Protein AF-A0A5K0XMK1-F1 (afdb_monomer)

Sequence (83 aa):
EVEDAQRIRRSVLDCFEKANLPNLSEEERKVILHFVVVGGGPTGVEFAAELHDFVCEDLVRLYPAVQNLVKITLVQSGDHILN

InterPro domains:
  IPR023753 FAD/NAD(P)-binding domain [PF07992] (17-82)
  IPR036188 FAD/NAD(P)-binding domain superfamily [SSF51905] (25-82)
  IPR045024 Alternative NADH dehydrogenase [PTHR43706] (1-83)

Secondary structure (DSSP, 8-state):
-HHHHHHHHHHHHHHHHHHTSTT--HHHHHHHTEEEEE--SHHHHHHHHHHHHIIIIIIHHH-TTTGGG-EEEEE-SSSSS--

Solvent-accessible surface area (backbone atoms only — not comparable to full-atom values): 4800 Å² total; per-residue (Å²): 108,73,68,55,53,54,48,51,54,49,53,56,51,52,31,54,58,58,47,66,44,88,89,58,55,72,68,57,28,33,58,54,35,46,47,77,44,78,43,32,35,63,70,39,47,53,49,52,50,54,49,46,48,48,51,68,64,53,45,26,75,77,43,65,91,52,49,93,42,59,41,80,44,82,42,51,97,60,99,65,64,67,110

Organism: NCBI:txid210225

Structure (mmCIF, N/CA/C/O backbone):
data_AF-A0A5K0XMK1-F1
#
_entry.id   AF-A0A5K0XMK1-F1
#
loop_
_atom_site.group_PDB
_atom_site.id
_atom_site.type_symbol
_atom_site.label_atom_id
_atom_site.label_alt_id
_atom_site.label_comp_id
_atom_site.label_asym_id
_atom_site.label_entity_id
_atom_site.label_seq_id
_atom_site.pdbx_PDB_ins_code
_atom_site.Cartn_x
_atom_site.Cartn_y
_atom_site.Cartn_z
_atom_site.occupancy
_atom_site.B_iso_or_equiv
_atom_site.auth_seq_id
_atom_site.auth_comp_id
_atom_site.auth_asym_id
_atom_site.auth_atom_id
_atom_site.pdbx_PDB_model_num
ATOM 1 N N . GLU A 1 1 ? 12.641 -12.687 -6.697 1.00 63.38 1 GLU A N 1
ATOM 2 C CA . GLU A 1 1 ? 11.304 -12.962 -7.281 1.00 63.38 1 GLU A CA 1
ATOM 3 C C . GLU A 1 1 ? 10.274 -13.499 -6.276 1.00 63.38 1 GLU A C 1
ATOM 5 O O . GLU A 1 1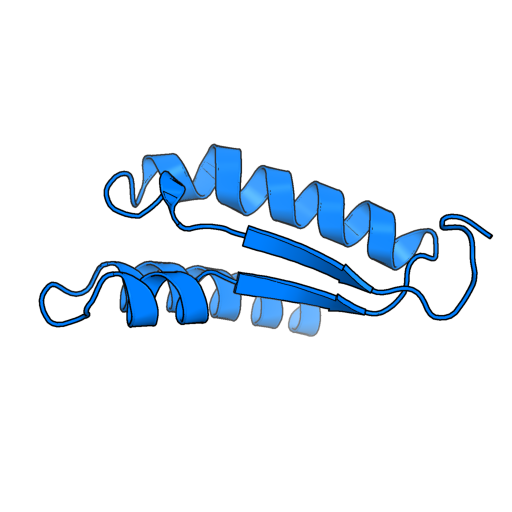 ? 9.605 -12.689 -5.648 1.00 63.38 1 GLU A O 1
ATOM 10 N N . VAL A 1 2 ? 10.112 -14.819 -6.067 1.00 87.12 2 VAL A N 1
ATOM 11 C CA . VAL A 1 2 ? 8.988 -15.347 -5.245 1.00 87.12 2 VAL A CA 1
ATOM 12 C C . VAL A 1 2 ? 9.093 -14.960 -3.766 1.00 87.12 2 VAL A C 1
ATOM 14 O O . VAL A 1 2 ? 8.097 -14.577 -3.152 1.00 87.12 2 VAL A O 1
ATOM 17 N N . GLU A 1 3 ? 10.291 -15.032 -3.186 1.00 92.50 3 GLU A N 1
ATOM 18 C CA . GLU A 1 3 ? 10.508 -14.661 -1.782 1.00 92.50 3 GLU A CA 1
ATOM 19 C C . GLU A 1 3 ? 10.238 -13.173 -1.528 1.00 92.50 3 GLU A C 1
ATOM 21 O O . GLU A 1 3 ? 9.653 -12.824 -0.500 1.00 92.50 3 GLU A O 1
ATOM 26 N N . ASP A 1 4 ? 10.601 -12.308 -2.479 1.00 88.38 4 ASP A N 1
ATOM 27 C CA . ASP A 1 4 ? 10.376 -10.863 -2.397 1.00 88.38 4 ASP A CA 1
ATOM 28 C C . ASP A 1 4 ? 8.882 -10.544 -2.432 1.00 88.38 4 ASP A C 1
ATOM 30 O O . ASP A 1 4 ? 8.386 -9.831 -1.559 1.00 88.38 4 ASP A O 1
ATOM 34 N N . ALA A 1 5 ? 8.138 -11.160 -3.357 1.00 88.69 5 ALA A N 1
ATOM 35 C CA . ALA A 1 5 ? 6.685 -11.029 -3.427 1.00 88.69 5 ALA A CA 1
ATOM 36 C C . ALA A 1 5 ? 6.006 -11.483 -2.120 1.00 88.69 5 ALA A C 1
ATOM 38 O O . ALA A 1 5 ? 5.127 -10.799 -1.590 1.00 88.69 5 ALA A O 1
ATOM 39 N N . GLN A 1 6 ? 6.451 -12.602 -1.536 1.00 93.12 6 GLN A N 1
ATOM 40 C CA . GLN A 1 6 ? 5.947 -13.069 -0.240 1.00 93.12 6 GLN A CA 1
ATOM 41 C C . GLN A 1 6 ? 6.314 -12.137 0.919 1.00 93.12 6 GLN A C 1
ATOM 43 O O . GLN A 1 6 ? 5.569 -12.042 1.898 1.00 93.12 6 GLN A O 1
ATOM 48 N N . ARG A 1 7 ? 7.480 -11.487 0.867 1.00 94.56 7 ARG A N 1
ATOM 49 C CA . ARG A 1 7 ? 7.888 -10.488 1.861 1.00 94.56 7 ARG A CA 1
ATOM 50 C C . ARG A 1 7 ? 7.006 -9.253 1.780 1.00 94.56 7 ARG A C 1
ATOM 52 O O . ARG A 1 7 ? 6.439 -8.871 2.796 1.00 94.56 7 ARG A O 1
ATOM 59 N N . ILE A 1 8 ? 6.832 -8.706 0.581 1.00 92.94 8 ILE A N 1
ATOM 60 C CA . ILE A 1 8 ? 5.974 -7.549 0.317 1.00 92.94 8 ILE A CA 1
ATOM 61 C C . ILE A 1 8 ? 4.551 -7.829 0.800 1.00 92.94 8 ILE A C 1
ATOM 63 O O . ILE A 1 8 ? 4.011 -7.058 1.589 1.00 92.94 8 ILE A O 1
ATOM 67 N N . ARG A 1 9 ? 3.971 -8.972 0.411 1.00 92.88 9 ARG A N 1
ATOM 68 C CA . ARG A 1 9 ? 2.615 -9.352 0.828 1.00 92.88 9 ARG A CA 1
ATOM 69 C C . ARG A 1 9 ? 2.470 -9.413 2.349 1.00 92.88 9 ARG A C 1
ATOM 71 O O . ARG A 1 9 ? 1.486 -8.907 2.882 1.00 92.88 9 ARG A O 1
ATOM 78 N N . ARG A 1 10 ? 3.444 -10.005 3.050 1.00 95.06 10 ARG A N 1
ATOM 79 C CA . ARG A 1 10 ? 3.464 -10.026 4.522 1.00 95.06 10 ARG A CA 1
ATOM 80 C C . ARG A 1 10 ? 3.563 -8.623 5.107 1.00 95.06 10 ARG A C 1
ATOM 82 O O . ARG A 1 10 ? 2.791 -8.297 5.991 1.00 95.06 10 ARG A O 1
ATOM 89 N N . SER A 1 11 ? 4.438 -7.772 4.579 1.00 95.88 11 SER A N 1
ATOM 90 C CA . SER A 1 11 ? 4.571 -6.396 5.065 1.00 95.88 11 SER A CA 1
ATOM 91 C C . SER A 1 11 ? 3.291 -5.578 4.890 1.00 95.88 11 SER A C 1
ATOM 93 O O . SER A 1 11 ? 2.944 -4.814 5.786 1.00 95.88 11 SER A O 1
ATOM 95 N N . VAL A 1 12 ? 2.561 -5.759 3.784 1.00 95.62 12 VAL A N 1
ATOM 96 C CA . VAL A 1 12 ? 1.251 -5.117 3.592 1.00 95.62 12 VAL A CA 1
ATOM 97 C C . VAL A 1 12 ? 0.253 -5.611 4.643 1.00 95.62 12 VAL A C 1
ATOM 99 O O . VAL A 1 12 ? -0.386 -4.788 5.293 1.00 95.62 12 VAL A O 1
ATOM 102 N N . LEU A 1 13 ? 0.160 -6.926 4.870 1.00 95.19 13 LEU A N 1
ATOM 103 C CA . LEU A 1 13 ? -0.700 -7.499 5.915 1.00 95.19 13 LEU A CA 1
ATOM 104 C C . LEU A 1 13 ? -0.356 -6.955 7.310 1.00 95.19 13 LEU A C 1
ATOM 106 O O . LEU A 1 13 ? -1.245 -6.482 8.016 1.00 95.19 13 LEU A O 1
ATOM 110 N N . ASP A 1 14 ? 0.930 -6.928 7.666 1.00 96.12 14 ASP A N 1
ATOM 111 C CA . ASP A 1 14 ? 1.407 -6.402 8.947 1.00 96.12 14 ASP A CA 1
ATOM 112 C C . ASP A 1 14 ? 1.013 -4.925 9.139 1.00 96.12 14 ASP A C 1
ATOM 114 O O . ASP A 1 14 ? 0.720 -4.496 10.257 1.00 96.12 14 ASP A O 1
ATOM 118 N N . CYS A 1 15 ? 1.008 -4.121 8.067 1.00 96.19 15 CYS A N 1
ATOM 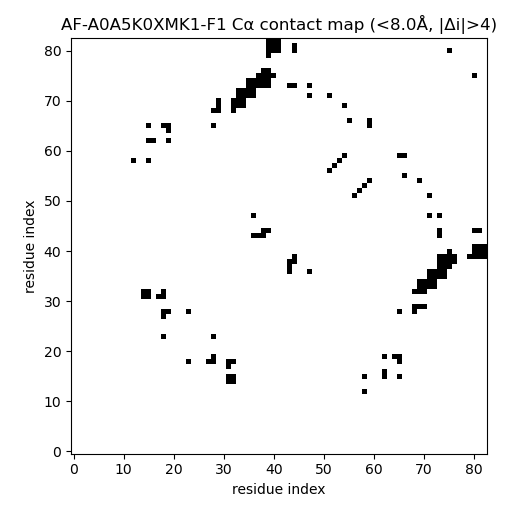119 C CA . CYS A 1 15 ? 0.547 -2.731 8.124 1.00 96.19 15 CYS A CA 1
ATOM 120 C C . CYS A 1 15 ? -0.946 -2.643 8.458 1.00 96.19 15 CYS A C 1
ATOM 122 O O . CYS A 1 15 ? -1.324 -1.841 9.311 1.00 96.19 15 CYS A O 1
ATOM 124 N N . PHE A 1 16 ? -1.787 -3.480 7.849 1.00 95.50 16 PHE A N 1
ATOM 125 C CA . PHE A 1 16 ? -3.221 -3.526 8.154 1.00 95.50 16 PHE A CA 1
ATOM 126 C C . PHE A 1 16 ? -3.495 -3.987 9.588 1.00 95.50 16 PHE A C 1
ATOM 128 O O . PHE A 1 16 ? -4.282 -3.354 10.294 1.00 95.50 16 PHE A O 1
ATOM 135 N N . GLU A 1 17 ? -2.803 -5.027 10.054 1.00 94.81 17 GLU A N 1
ATOM 136 C CA . GLU A 1 17 ? -2.913 -5.504 11.435 1.00 94.81 17 GLU A CA 1
ATOM 137 C C . GLU A 1 17 ? -2.535 -4.414 12.443 1.00 94.81 17 GLU A C 1
ATOM 139 O O . GLU A 1 17 ? -3.294 -4.139 13.375 1.00 94.81 17 GLU A O 1
ATOM 144 N N . LYS A 1 18 ? -1.398 -3.739 12.223 1.00 95.75 18 LYS A N 1
ATOM 145 C CA . LYS A 1 18 ? -0.943 -2.627 13.070 1.00 95.75 18 LYS A CA 1
ATOM 146 C C . LYS A 1 18 ? -1.926 -1.469 13.043 1.00 95.75 18 LYS A C 1
ATOM 148 O O . LYS A 1 18 ? -2.316 -0.989 14.102 1.00 95.75 18 LYS A O 1
ATOM 153 N N . ALA A 1 19 ? -2.352 -1.040 11.857 1.00 95.50 19 ALA A N 1
ATOM 154 C CA . ALA A 1 19 ? -3.274 0.076 11.706 1.00 95.50 19 ALA A CA 1
ATOM 155 C C . ALA A 1 19 ? -4.646 -0.201 12.329 1.00 95.50 19 ALA A C 1
ATOM 157 O O . ALA A 1 19 ? -5.363 0.752 12.613 1.00 95.50 19 ALA A O 1
ATOM 158 N N . ASN A 1 20 ? -5.021 -1.461 12.565 1.00 93.75 20 ASN A N 1
ATOM 159 C CA . ASN A 1 20 ? -6.279 -1.828 13.212 1.00 93.75 20 ASN A CA 1
ATOM 160 C C . ASN A 1 20 ? -6.204 -1.858 14.754 1.00 93.75 20 ASN A C 1
ATOM 162 O O . ASN A 1 20 ? -7.230 -2.025 15.413 1.00 93.75 20 ASN A O 1
ATOM 166 N N . LEU A 1 21 ? -5.026 -1.659 15.357 1.00 94.00 21 LEU A N 1
ATOM 167 C CA . LEU A 1 21 ? -4.880 -1.612 16.815 1.00 94.00 21 LEU A CA 1
ATOM 168 C C . LEU A 1 21 ? -5.660 -0.428 17.424 1.00 94.00 21 LEU A C 1
ATOM 170 O O . LEU A 1 21 ? -5.735 0.644 16.823 1.00 94.00 21 LEU A O 1
ATOM 174 N N . PRO A 1 22 ? -6.262 -0.571 18.618 1.00 91.12 22 PRO A N 1
ATOM 175 C CA . PRO A 1 22 ? -7.168 0.436 19.185 1.00 91.12 22 PRO A CA 1
ATOM 176 C C . PRO A 1 22 ? -6.470 1.715 19.677 1.00 91.12 22 PRO A C 1
ATOM 178 O O . PRO A 1 22 ? -7.126 2.730 19.872 1.00 91.12 22 PRO A O 1
ATOM 181 N N . ASN A 1 23 ? -5.153 1.685 19.874 1.00 93.94 23 ASN A N 1
ATOM 182 C CA . ASN A 1 23 ? -4.367 2.736 20.526 1.00 93.94 23 ASN A CA 1
ATOM 183 C C . ASN A 1 23 ? -3.626 3.673 19.554 1.00 93.94 23 ASN A C 1
ATOM 185 O O . ASN A 1 23 ? -2.679 4.330 19.973 1.00 93.94 23 ASN A O 1
ATOM 189 N N . LEU A 1 24 ? -4.039 3.718 18.286 1.00 95.44 24 LEU A N 1
ATOM 190 C CA . LEU A 1 24 ? -3.464 4.597 17.263 1.00 95.44 24 LEU A CA 1
ATOM 191 C C . LEU A 1 24 ? -4.414 5.737 16.900 1.00 95.44 24 LEU A C 1
ATOM 193 O O . LEU A 1 24 ? -5.613 5.490 16.692 1.00 95.44 24 LEU A O 1
ATOM 197 N N . SER A 1 25 ? -3.864 6.945 16.752 1.00 96.06 25 SER A N 1
ATOM 198 C CA . SER A 1 25 ? -4.579 8.085 16.175 1.00 96.06 25 SER A CA 1
ATOM 199 C C . SER A 1 25 ? -4.892 7.845 14.697 1.00 96.06 25 SER A C 1
ATOM 201 O O . SER A 1 25 ? -4.317 6.973 14.040 1.00 96.06 25 SER A O 1
ATOM 203 N N . GLU A 1 26 ? -5.824 8.617 14.144 1.00 94.75 26 GLU A N 1
ATOM 204 C CA . GLU A 1 26 ? -6.163 8.508 12.726 1.00 94.75 26 GLU A CA 1
ATOM 205 C C . GLU A 1 26 ? -4.970 8.879 11.825 1.00 94.75 26 GLU A C 1
ATOM 207 O O . GLU A 1 26 ? -4.750 8.248 10.791 1.00 94.75 26 GLU A O 1
ATOM 212 N N . GLU A 1 27 ? -4.158 9.856 12.232 1.00 96.38 27 GLU A N 1
ATOM 213 C CA . GLU A 1 27 ? -2.941 10.278 11.531 1.00 96.38 27 GLU A CA 1
ATOM 214 C C . GLU A 1 27 ? -1.902 9.156 11.480 1.00 96.38 27 GLU A C 1
ATOM 216 O O . GLU A 1 27 ? -1.345 8.888 10.416 1.00 96.38 27 GLU A O 1
ATOM 221 N N . GLU A 1 28 ? -1.676 8.459 12.596 1.00 97.00 28 GLU A N 1
ATOM 222 C CA . GLU A 1 28 ? -0.755 7.319 12.648 1.00 97.00 28 GLU A CA 1
ATOM 223 C C . GLU A 1 28 ? -1.218 6.192 11.720 1.00 97.00 28 GLU A C 1
ATOM 225 O O . GLU A 1 28 ? -0.419 5.631 10.968 1.00 97.00 28 GLU A O 1
ATOM 230 N N . ARG A 1 29 ? -2.526 5.903 11.700 1.00 96.69 29 ARG A N 1
ATOM 231 C CA . ARG A 1 29 ? -3.110 4.903 10.793 1.00 96.69 29 ARG A CA 1
ATOM 232 C C . ARG A 1 29 ? -2.925 5.284 9.327 1.00 96.69 29 ARG A C 1
ATOM 234 O O . ARG A 1 29 ? -2.538 4.429 8.535 1.00 96.69 29 ARG A O 1
ATOM 241 N N . LYS A 1 30 ? -3.153 6.553 8.970 1.00 96.38 30 LYS A N 1
ATOM 242 C CA . LYS A 1 30 ? -2.934 7.067 7.605 1.00 96.38 30 LYS A CA 1
ATOM 243 C C . LYS A 1 30 ? -1.482 6.904 7.166 1.00 96.38 30 LYS A C 1
ATOM 245 O O . LYS A 1 30 ? -1.242 6.546 6.020 1.00 96.38 30 LYS A O 1
ATOM 250 N N . VAL A 1 31 ? -0.523 7.138 8.064 1.00 96.94 31 VAL A N 1
ATOM 251 C CA . VAL A 1 31 ? 0.905 6.942 7.767 1.00 96.94 31 VAL A CA 1
ATOM 252 C C . VAL A 1 31 ? 1.227 5.462 7.550 1.00 96.94 31 VAL A C 1
ATOM 254 O O . VAL A 1 31 ? 1.915 5.130 6.591 1.00 96.94 31 VAL A O 1
ATOM 257 N N . ILE A 1 32 ? 0.711 4.564 8.396 1.00 96.94 32 ILE A N 1
ATOM 258 C CA . ILE A 1 32 ? 0.945 3.112 8.271 1.00 96.94 32 ILE A CA 1
ATOM 259 C C . ILE A 1 32 ? 0.346 2.548 6.973 1.00 96.94 32 ILE A C 1
ATOM 261 O O . ILE A 1 32 ? 0.926 1.649 6.365 1.00 96.94 32 ILE A O 1
ATOM 265 N N . LEU A 1 33 ? -0.808 3.070 6.550 1.00 96.38 33 LEU A N 1
ATOM 266 C CA . LEU A 1 33 ? -1.552 2.611 5.372 1.00 96.38 33 LEU A CA 1
ATOM 267 C C . LEU A 1 33 ? -1.250 3.417 4.100 1.00 96.38 33 LEU A C 1
ATOM 269 O O . LEU A 1 33 ? -1.996 3.331 3.120 1.00 96.38 33 LEU A O 1
ATOM 273 N N . HIS A 1 34 ? -0.161 4.190 4.093 1.00 97.19 34 HIS A N 1
ATOM 274 C CA . HIS A 1 34 ? 0.316 4.883 2.902 1.00 97.19 34 HIS A CA 1
ATOM 275 C C . HIS A 1 34 ? 1.446 4.096 2.238 1.00 97.19 34 HIS A C 1
ATOM 277 O O . HIS A 1 34 ? 2.579 4.058 2.712 1.00 97.19 34 HIS A O 1
ATOM 283 N N . PHE A 1 35 ? 1.138 3.495 1.094 1.00 96.62 35 PHE A N 1
ATOM 284 C CA . PHE A 1 35 ? 2.085 2.749 0.278 1.00 96.62 35 PHE A CA 1
ATOM 285 C C . PHE A 1 35 ? 2.644 3.635 -0.837 1.00 96.62 35 PHE A C 1
ATOM 287 O O . PHE A 1 35 ? 1.901 4.329 -1.536 1.00 96.62 35 PHE A O 1
ATOM 294 N N . VAL A 1 36 ? 3.963 3.602 -1.028 1.00 97.62 36 VAL A N 1
ATOM 295 C CA . VAL A 1 36 ? 4.647 4.357 -2.083 1.00 97.62 36 VAL A CA 1
ATOM 296 C C . VAL A 1 36 ? 5.339 3.384 -3.026 1.00 97.62 36 VAL A C 1
ATOM 298 O O . VAL A 1 36 ? 6.206 2.620 -2.608 1.00 97.62 36 VAL A O 1
ATOM 301 N N . VAL A 1 37 ? 4.962 3.428 -4.301 1.00 97.06 37 VAL A N 1
ATOM 302 C CA . VAL A 1 37 ? 5.586 2.658 -5.379 1.00 97.06 37 VAL A CA 1
ATOM 303 C C . VAL A 1 37 ? 6.507 3.596 -6.152 1.00 97.06 37 VAL A C 1
ATOM 305 O O . VAL A 1 37 ? 6.080 4.655 -6.607 1.00 97.06 37 VAL A O 1
ATOM 308 N N . VAL A 1 38 ?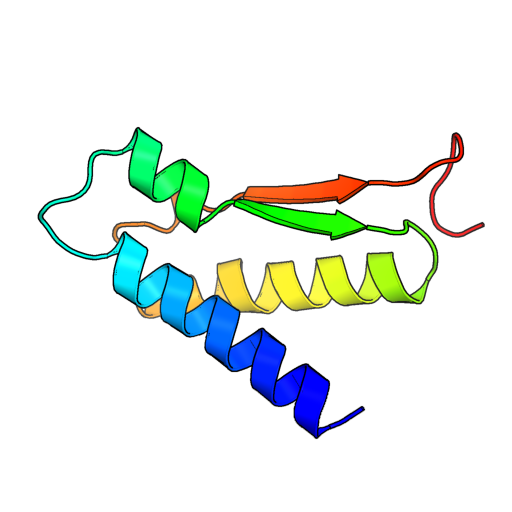 7.782 3.235 -6.277 1.00 97.06 38 VAL A N 1
ATOM 309 C CA . VAL A 1 38 ? 8.795 4.057 -6.953 1.00 97.06 38 VAL A CA 1
ATOM 310 C C . VAL A 1 38 ? 9.120 3.444 -8.312 1.00 97.06 38 VAL A C 1
ATOM 312 O O . VAL A 1 38 ? 9.534 2.291 -8.389 1.00 97.06 38 VAL A O 1
ATOM 315 N N . GLY A 1 39 ? 8.964 4.239 -9.369 1.00 96.31 39 GLY A N 1
ATOM 316 C CA . GLY A 1 39 ? 9.140 3.849 -10.764 1.00 96.31 39 GLY A CA 1
ATOM 317 C C . GLY A 1 39 ? 7.799 3.682 -11.476 1.00 96.31 39 GLY A C 1
ATOM 318 O O . GLY A 1 39 ? 7.061 2.747 -11.210 1.00 96.31 39 GLY A O 1
ATOM 319 N N . GLY A 1 40 ? 7.500 4.569 -12.421 1.00 96.44 40 GLY A N 1
ATOM 320 C CA . GLY A 1 40 ? 6.294 4.545 -13.256 1.00 96.44 40 GLY A CA 1
ATOM 321 C C . GLY A 1 40 ? 6.469 3.833 -14.598 1.00 96.44 40 GLY A C 1
ATOM 322 O O . GLY A 1 40 ? 5.741 4.142 -15.536 1.00 96.44 40 GLY A O 1
ATOM 323 N N . GLY A 1 41 ? 7.448 2.933 -14.724 1.00 97.06 41 GLY A N 1
ATOM 324 C CA . GLY A 1 41 ? 7.539 2.018 -15.870 1.00 97.06 41 GLY A CA 1
ATOM 325 C C . GLY A 1 41 ? 6.483 0.901 -15.792 1.00 97.06 41 GLY A C 1
ATOM 326 O O . GLY A 1 41 ? 5.765 0.825 -14.791 1.00 97.0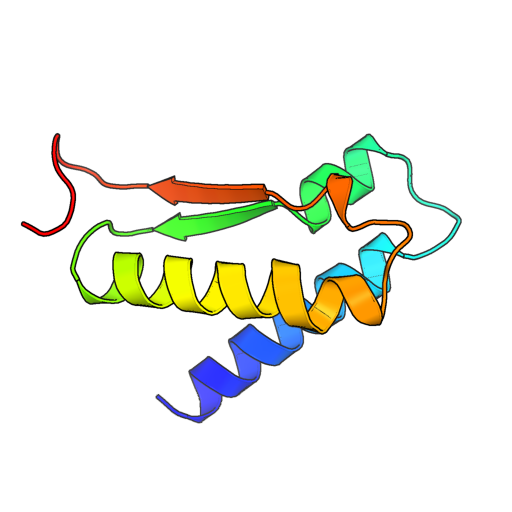6 41 GLY A O 1
ATOM 327 N N . PRO A 1 42 ? 6.407 0.001 -16.792 1.00 96.50 42 PRO A N 1
ATOM 328 C CA . PRO A 1 42 ? 5.391 -1.056 -16.848 1.00 96.50 42 PRO A CA 1
ATOM 329 C C . PRO A 1 42 ? 5.263 -1.864 -15.550 1.00 96.50 42 PRO A C 1
ATOM 331 O O . PRO A 1 42 ? 4.182 -1.934 -14.978 1.00 96.50 42 PRO A O 1
ATOM 334 N N . THR A 1 43 ? 6.381 -2.350 -15.003 1.00 94.56 43 THR A N 1
ATOM 335 C CA . THR A 1 43 ? 6.395 -3.138 -13.759 1.00 94.56 43 THR A CA 1
ATOM 336 C C . THR A 1 43 ? 5.833 -2.381 -12.557 1.00 94.56 43 THR A C 1
ATOM 338 O O . THR A 1 43 ? 5.107 -2.958 -11.755 1.00 94.56 43 THR A O 1
ATOM 341 N N . GLY A 1 44 ? 6.166 -1.098 -12.399 1.00 95.94 44 GLY A N 1
ATOM 342 C CA . GLY A 1 44 ? 5.702 -0.324 -11.247 1.00 95.94 44 GLY A CA 1
ATOM 343 C C . GLY A 1 44 ? 4.231 0.066 -11.354 1.00 95.94 44 GLY A C 1
ATOM 344 O O . GLY A 1 44 ? 3.530 0.075 -10.346 1.00 95.94 44 GLY A O 1
ATOM 345 N N . VAL A 1 45 ? 3.744 0.323 -12.572 1.00 97.12 45 VAL A N 1
ATOM 346 C CA . VAL A 1 45 ? 2.319 0.568 -12.832 1.00 97.12 45 VAL A CA 1
ATOM 347 C C . VAL A 1 45 ? 1.496 -0.700 -12.598 1.00 97.12 45 VAL A C 1
ATOM 349 O O . VAL A 1 45 ?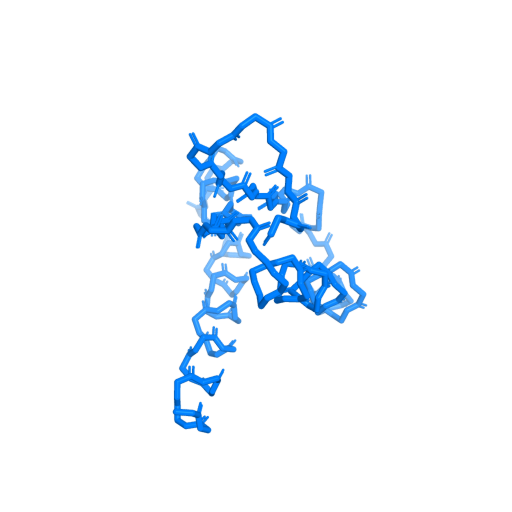 0.509 -0.637 -11.869 1.00 97.12 45 VAL A O 1
ATOM 352 N N . GLU A 1 46 ? 1.917 -1.844 -13.145 1.00 96.19 46 GLU A N 1
ATOM 353 C CA . GLU A 1 46 ? 1.257 -3.138 -12.914 1.00 96.19 46 GLU A CA 1
ATOM 354 C C . GLU A 1 46 ? 1.250 -3.499 -11.427 1.00 96.19 46 GLU A C 1
ATOM 356 O O . GLU A 1 46 ? 0.208 -3.831 -10.871 1.00 96.19 46 GLU A O 1
ATOM 361 N N . PHE A 1 47 ? 2.387 -3.349 -10.744 1.00 95.75 47 PHE A N 1
ATOM 362 C CA . PHE A 1 47 ? 2.466 -3.618 -9.313 1.00 95.75 47 PHE A CA 1
ATOM 363 C C . PHE A 1 47 ? 1.569 -2.683 -8.488 1.00 95.75 47 PHE A C 1
ATOM 365 O O . PHE A 1 47 ? 0.944 -3.128 -7.530 1.00 95.75 47 PHE A O 1
ATOM 372 N N . ALA A 1 48 ? 1.484 -1.395 -8.836 1.00 96.75 48 ALA A N 1
ATOM 373 C CA . ALA A 1 48 ? 0.597 -0.459 -8.149 1.00 96.75 48 ALA A CA 1
ATOM 374 C C . ALA A 1 48 ? -0.887 -0.813 -8.342 1.00 96.75 48 ALA A C 1
ATOM 376 O O . ALA A 1 48 ? -1.664 -0.637 -7.403 1.00 96.75 48 ALA A O 1
ATOM 377 N N . ALA A 1 49 ? -1.265 -1.322 -9.519 1.00 95.69 49 ALA A N 1
ATOM 378 C CA . ALA A 1 49 ? -2.615 -1.812 -9.794 1.00 95.69 49 ALA A CA 1
ATOM 379 C C . ALA A 1 49 ? -2.929 -3.079 -8.981 1.00 95.69 49 ALA A C 1
ATOM 381 O O . ALA A 1 49 ? -3.895 -3.095 -8.228 1.00 95.69 49 ALA A O 1
ATOM 382 N N . GLU A 1 50 ? -2.056 -4.087 -9.015 1.00 95.12 50 GLU A N 1
ATOM 383 C CA . GLU A 1 50 ? -2.232 -5.317 -8.225 1.00 95.12 50 GLU A CA 1
ATOM 384 C C . GLU A 1 50 ? -2.246 -5.039 -6.714 1.00 95.12 50 GLU A C 1
ATOM 386 O O . GLU A 1 50 ? -3.013 -5.636 -5.957 1.00 95.12 50 GLU A O 1
ATOM 391 N N . LEU A 1 51 ? -1.417 -4.097 -6.249 1.00 95.62 51 LEU A N 1
ATOM 392 C CA . LEU A 1 51 ? -1.441 -3.658 -4.858 1.00 95.62 51 LEU A CA 1
ATOM 393 C C . LEU A 1 51 ? -2.768 -2.978 -4.521 1.00 95.62 51 LEU A C 1
ATOM 395 O O . LEU A 1 51 ? -3.302 -3.247 -3.449 1.00 95.62 51 LEU A O 1
ATOM 3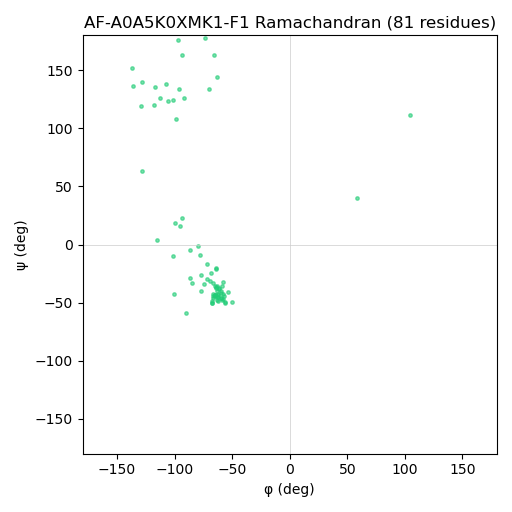99 N N . HIS A 1 52 ? -3.284 -2.112 -5.401 1.00 94.50 52 HIS A N 1
ATOM 400 C CA . HIS A 1 52 ? -4.591 -1.483 -5.230 1.00 94.50 52 HIS A CA 1
ATOM 401 C C . HIS A 1 52 ? -5.685 -2.537 -5.070 1.00 94.50 52 HIS A C 1
ATOM 403 O O . HIS A 1 52 ? -6.438 -2.475 -4.101 1.00 94.50 52 HIS A O 1
ATOM 409 N N . ASP A 1 53 ? -5.728 -3.528 -5.953 1.00 93.56 53 ASP A N 1
ATOM 410 C CA . ASP A 1 53 ? -6.764 -4.558 -5.926 1.00 93.56 53 ASP A CA 1
ATOM 411 C C . ASP A 1 53 ? -6.651 -5.399 -4.648 1.00 93.56 53 ASP A C 1
ATOM 413 O O . ASP A 1 53 ? -7.629 -5.583 -3.920 1.00 93.56 53 ASP A O 1
ATOM 417 N N . PHE A 1 54 ? -5.432 -5.785 -4.264 1.00 92.94 54 PHE A N 1
ATOM 418 C CA . PHE A 1 54 ? -5.201 -6.503 -3.014 1.00 92.94 54 PHE A CA 1
ATOM 419 C C . PHE A 1 54 ? -5.646 -5.706 -1.775 1.00 92.94 54 PHE A C 1
ATOM 421 O O . PHE A 1 54 ? -6.304 -6.246 -0.881 1.00 92.94 54 PHE A O 1
ATOM 428 N N . VAL A 1 55 ? -5.307 -4.417 -1.683 1.00 92.50 55 VAL A N 1
ATOM 429 C CA . VAL A 1 55 ? -5.641 -3.634 -0.486 1.00 92.50 55 VAL A CA 1
ATOM 430 C C . VAL A 1 55 ? -7.105 -3.212 -0.455 1.00 92.50 55 VAL A C 1
ATOM 432 O O . VAL A 1 55 ? -7.696 -3.266 0.620 1.00 92.50 55 VAL A O 1
ATOM 435 N N . CYS A 1 56 ? -7.689 -2.822 -1.591 1.00 86.25 56 CYS A N 1
ATOM 436 C CA . CYS A 1 56 ? -9.039 -2.262 -1.686 1.00 86.25 56 CYS A CA 1
ATOM 437 C C . CYS A 1 56 ? -10.132 -3.329 -1.822 1.00 86.25 56 CYS A C 1
ATOM 439 O O . CYS A 1 56 ? -11.253 -3.092 -1.368 1.00 86.25 56 CYS A O 1
ATOM 441 N N . GLU A 1 57 ? -9.842 -4.491 -2.411 1.00 86.25 57 GLU A N 1
ATOM 442 C CA . GLU A 1 57 ? -10.848 -5.539 -2.627 1.00 86.25 57 GLU A CA 1
ATOM 443 C C . GLU A 1 57 ? -10.773 -6.660 -1.589 1.00 86.25 57 GLU A C 1
ATOM 445 O O . GLU A 1 57 ? -11.818 -7.082 -1.073 1.00 86.25 57 GLU A O 1
ATOM 450 N N . ASP A 1 58 ? -9.559 -7.112 -1.248 1.00 87.75 58 ASP A N 1
ATOM 451 C CA . ASP A 1 58 ? -9.354 -8.227 -0.318 1.00 87.75 58 ASP A CA 1
ATOM 452 C C . ASP A 1 58 ? -9.238 -7.746 1.134 1.00 87.75 58 ASP A C 1
ATOM 454 O O . ASP A 1 58 ? -10.029 -8.146 1.996 1.00 87.75 58 ASP A O 1
ATOM 458 N N . LEU A 1 59 ? -8.267 -6.874 1.435 1.00 87.38 59 LEU A N 1
ATOM 459 C CA . LEU A 1 59 ? -7.948 -6.520 2.826 1.00 87.38 59 LEU A CA 1
ATOM 460 C C . LEU A 1 59 ? -9.002 -5.637 3.494 1.00 87.38 59 LEU A C 1
ATOM 462 O O . LEU A 1 59 ? -9.228 -5.774 4.699 1.00 87.38 59 LEU A O 1
ATOM 466 N N . VAL A 1 60 ? -9.719 -4.807 2.733 1.00 80.00 60 VAL A N 1
ATOM 467 C CA . VAL A 1 60 ? -10.865 -4.036 3.249 1.00 80.00 60 VAL A CA 1
ATOM 468 C C . VAL A 1 60 ? -11.947 -4.938 3.851 1.00 80.00 60 VAL A C 1
ATOM 470 O O . VAL A 1 60 ? -12.579 -4.553 4.836 1.00 80.00 60 VAL A O 1
ATOM 473 N N . ARG A 1 61 ? -12.139 -6.161 3.333 1.00 86.88 61 ARG A N 1
ATOM 474 C CA . ARG A 1 61 ? -13.120 -7.114 3.890 1.00 86.88 61 ARG A CA 1
ATOM 475 C C . ARG A 1 61 ? -12.706 -7.634 5.264 1.00 86.88 61 ARG A C 1
ATOM 477 O O . ARG A 1 61 ? -13.569 -7.929 6.086 1.00 86.88 61 ARG A O 1
ATOM 484 N N . LEU A 1 62 ? -11.400 -7.750 5.506 1.00 90.62 62 LEU A N 1
ATOM 485 C CA . LEU A 1 62 ? -10.837 -8.225 6.771 1.00 90.62 62 LEU A CA 1
ATOM 486 C C . LEU A 1 62 ? -10.702 -7.095 7.802 1.00 90.62 62 LEU A C 1
ATOM 488 O O . LEU A 1 62 ? -10.894 -7.330 8.994 1.00 90.62 62 LEU A O 1
ATOM 492 N N . TYR A 1 63 ? -10.423 -5.867 7.352 1.00 92.19 63 TYR A N 1
ATOM 493 C CA . TYR A 1 63 ? -10.172 -4.703 8.209 1.00 92.19 63 TYR A CA 1
ATOM 494 C C . TYR A 1 63 ? -11.040 -3.488 7.817 1.00 92.19 63 TYR A C 1
ATOM 496 O O . TYR A 1 63 ? -10.517 -2.425 7.464 1.00 92.19 63 TYR A O 1
ATOM 504 N N . PRO A 1 64 ? -12.380 -3.581 7.917 1.00 89.88 64 PRO A N 1
ATOM 505 C CA . PRO A 1 64 ? -13.291 -2.538 7.433 1.00 89.88 64 PRO A CA 1
ATOM 506 C C . PRO A 1 64 ? -13.155 -1.198 8.173 1.00 89.88 64 PRO A C 1
ATOM 508 O O . PRO A 1 64 ? -13.547 -0.160 7.641 1.00 89.88 64 PRO A O 1
ATOM 511 N N . ALA A 1 65 ? -12.594 -1.198 9.387 1.00 90.69 65 ALA A N 1
ATOM 512 C CA . ALA A 1 65 ? -12.413 0.001 10.204 1.00 90.69 65 ALA A CA 1
ATOM 513 C C . ALA A 1 65 ? -11.382 0.986 9.627 1.00 90.69 65 ALA A C 1
ATOM 515 O O . ALA A 1 65 ? -11.453 2.179 9.912 1.00 90.69 65 ALA A O 1
ATOM 516 N N . VAL A 1 66 ? -10.435 0.502 8.819 1.00 91.19 66 VAL A N 1
ATOM 517 C CA . VAL A 1 66 ? -9.315 1.311 8.307 1.00 91.19 66 VAL A CA 1
ATOM 518 C C . VAL A 1 66 ? -9.333 1.486 6.789 1.00 91.19 66 VAL A C 1
ATOM 520 O O . VAL A 1 66 ? -8.445 2.127 6.235 1.00 91.19 66 VAL A O 1
ATOM 523 N N . GLN A 1 67 ? -10.366 0.973 6.113 1.00 88.19 67 GLN A N 1
ATOM 524 C CA . GLN A 1 67 ? -10.476 0.963 4.649 1.00 88.19 67 GLN A CA 1
ATOM 525 C C . GLN A 1 67 ? -10.304 2.348 4.007 1.00 88.19 67 GLN A C 1
ATOM 527 O O . GLN A 1 67 ? -9.603 2.497 3.014 1.00 88.19 67 GLN A O 1
ATOM 532 N N . ASN A 1 68 ? -10.879 3.383 4.624 1.00 91.06 68 ASN A N 1
ATOM 533 C CA . ASN A 1 68 ? -10.891 4.745 4.084 1.00 91.06 68 ASN A CA 1
ATOM 534 C C . ASN A 1 68 ? -9.569 5.497 4.312 1.00 91.06 68 ASN A C 1
ATOM 536 O O . ASN A 1 68 ? -9.454 6.665 3.946 1.00 91.06 68 ASN A O 1
ATOM 540 N N . LEU A 1 69 ? -8.598 4.863 4.973 1.00 94.25 69 LEU A N 1
ATOM 541 C CA . LEU A 1 69 ? -7.313 5.465 5.324 1.00 94.25 69 LEU A CA 1
ATOM 542 C C . LEU A 1 69 ? -6.187 5.024 4.381 1.00 94.25 69 LEU A C 1
ATOM 544 O O . LEU A 1 69 ? -5.096 5.590 4.442 1.00 94.25 69 LEU A O 1
ATOM 548 N N . VAL A 1 70 ? -6.443 4.029 3.527 1.00 94.88 70 VAL A N 1
ATOM 549 C CA . VAL A 1 70 ? -5.456 3.479 2.596 1.00 94.88 70 VAL A CA 1
ATOM 550 C C . VAL A 1 70 ? -5.141 4.493 1.505 1.00 94.88 70 VAL A C 1
ATOM 552 O O . VAL A 1 70 ? -6.032 5.085 0.895 1.00 94.88 70 VAL A O 1
ATOM 555 N N . LYS A 1 71 ? -3.850 4.676 1.231 1.00 95.62 71 LYS A N 1
ATOM 556 C CA . LYS A 1 71 ? -3.366 5.536 0.154 1.00 95.62 71 LYS A CA 1
ATOM 557 C C . LYS A 1 71 ? -2.246 4.838 -0.596 1.00 95.62 71 LYS A C 1
ATOM 559 O O . LYS A 1 71 ? -1.331 4.304 0.021 1.00 95.62 71 LYS A O 1
ATOM 564 N N . ILE A 1 72 ? -2.274 4.906 -1.922 1.00 96.81 72 ILE A N 1
ATOM 565 C CA . ILE A 1 72 ? -1.171 4.465 -2.779 1.00 96.81 72 ILE A CA 1
ATOM 566 C C . ILE A 1 72 ? -0.645 5.682 -3.540 1.00 96.81 72 ILE A C 1
ATOM 568 O O . ILE A 1 72 ? -1.411 6.526 -4.004 1.00 96.81 72 ILE A O 1
ATOM 572 N N . THR A 1 73 ? 0.672 5.835 -3.625 1.00 97.56 73 THR A N 1
ATOM 573 C CA . THR A 1 73 ? 1.318 6.892 -4.412 1.00 97.56 73 THR A CA 1
ATOM 574 C C . THR A 1 73 ? 2.367 6.279 -5.319 1.00 97.56 73 THR A C 1
ATOM 576 O O . THR A 1 73 ? 3.322 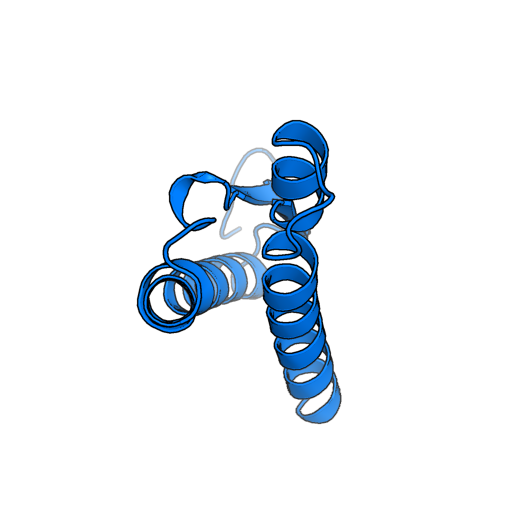5.681 -4.838 1.00 97.56 73 THR A O 1
ATOM 579 N N . LEU A 1 74 ? 2.191 6.451 -6.627 1.00 97.31 74 LEU A N 1
ATOM 580 C CA . LEU A 1 74 ? 3.183 6.092 -7.631 1.00 97.31 74 LEU A CA 1
ATOM 581 C C . LEU A 1 74 ? 4.074 7.307 -7.906 1.00 97.31 74 LEU A C 1
ATOM 583 O O . LEU A 1 74 ? 3.573 8.387 -8.219 1.00 97.31 74 LEU A O 1
ATOM 587 N N . VAL A 1 75 ? 5.386 7.134 -7.783 1.00 97.31 75 VAL A N 1
ATOM 588 C CA . VAL A 1 75 ? 6.384 8.183 -8.015 1.00 97.31 75 VAL A CA 1
ATOM 589 C C . VAL A 1 75 ? 7.194 7.833 -9.252 1.00 97.31 75 VAL A C 1
ATOM 591 O O . VAL A 1 75 ? 7.784 6.759 -9.326 1.00 97.31 75 VAL A O 1
ATOM 594 N N . GLN A 1 76 ? 7.262 8.756 -10.208 1.00 96.00 76 GLN A N 1
ATOM 595 C CA . GLN A 1 76 ? 8.032 8.614 -11.440 1.00 96.00 76 GLN A CA 1
ATOM 596 C C . GLN A 1 76 ? 8.937 9.833 -11.627 1.00 96.00 76 GLN A C 1
ATOM 598 O O . GLN A 1 76 ? 8.536 10.954 -11.334 1.00 96.00 76 GLN A O 1
ATOM 603 N N . SER A 1 77 ? 10.169 9.605 -12.093 1.00 94.81 77 SER A N 1
ATOM 604 C CA . SER A 1 77 ? 11.151 10.684 -12.279 1.00 94.81 77 SER A CA 1
ATOM 605 C C . SER A 1 77 ? 10.908 11.527 -13.534 1.00 94.81 77 SER A C 1
ATOM 607 O O . SER A 1 77 ? 11.389 12.654 -13.589 1.00 94.81 77 SER A O 1
ATOM 609 N N . GLY A 1 78 ? 10.259 10.965 -14.557 1.00 92.94 78 GLY A N 1
ATOM 610 C CA . GLY A 1 78 ? 9.917 11.670 -15.795 1.00 92.94 78 GLY A CA 1
ATOM 611 C C . GLY A 1 78 ? 8.485 12.205 -15.797 1.00 92.94 78 GLY A C 1
ATOM 612 O O . GLY A 1 78 ? 7.702 11.907 -14.900 1.00 92.94 78 GLY A O 1
ATOM 613 N N . ASP A 1 79 ? 8.130 12.929 -16.857 1.00 94.12 79 ASP A N 1
ATOM 614 C CA . ASP A 1 79 ? 6.828 13.609 -16.976 1.00 94.12 79 ASP A CA 1
ATOM 615 C C . ASP A 1 79 ? 5.663 12.673 -17.359 1.00 94.12 79 ASP A C 1
ATOM 617 O O . ASP A 1 79 ? 4.498 13.068 -17.320 1.00 94.12 79 ASP A O 1
ATOM 621 N N . HIS A 1 80 ? 5.967 11.419 -17.717 1.00 92.81 80 HIS A N 1
ATOM 622 C CA . HIS A 1 80 ? 4.992 10.403 -18.113 1.00 92.81 80 HIS A CA 1
ATOM 623 C C . HIS A 1 80 ? 5.309 9.041 -17.480 1.00 92.81 80 HIS A C 1
ATOM 625 O O . HIS A 1 80 ? 6.468 8.720 -17.193 1.00 92.81 80 HIS A O 1
ATOM 631 N N . ILE A 1 81 ? 4.257 8.247 -17.274 1.00 93.94 81 ILE A N 1
ATOM 632 C CA . ILE A 1 81 ? 4.327 6.827 -16.907 1.00 93.94 81 ILE A CA 1
ATOM 633 C C . ILE A 1 81 ? 4.254 5.965 -18.172 1.00 93.94 81 ILE A C 1
ATOM 635 O O . ILE A 1 81 ? 3.787 6.443 -19.203 1.00 93.94 81 ILE A O 1
ATOM 639 N N . LEU A 1 82 ? 4.651 4.695 -18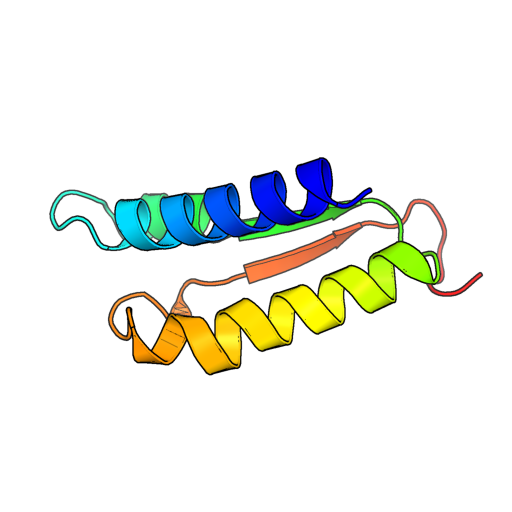.078 1.00 89.50 82 LEU A N 1
ATOM 640 C CA . LEU A 1 82 ? 4.659 3.742 -19.198 1.00 89.50 82 LEU A CA 1
ATOM 641 C C . LEU A 1 82 ? 5.519 4.203 -20.390 1.00 89.50 82 LEU A C 1
ATOM 643 O O . LEU A 1 82 ? 5.138 4.017 -21.545 1.00 89.50 82 LEU A O 1
ATOM 647 N N . ASN A 1 83 ? 6.675 4.799 -20.089 1.00 66.38 83 ASN A N 1
ATOM 648 C CA . ASN A 1 83 ? 7.718 5.097 -21.075 1.00 66.38 83 ASN A CA 1
ATOM 649 C C . ASN A 1 83 ? 8.642 3.901 -21.315 1.00 66.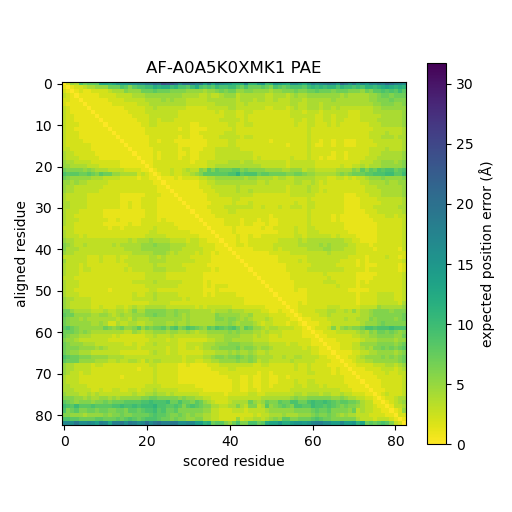38 83 ASN A C 1
ATOM 651 O O . ASN A 1 83 ? 8.838 3.110 -20.361 1.00 66.38 83 ASN A O 1
#

Nearest PDB structures (foldseek):
  5jwb-assembly1_A  TM=9.654E-01  e=2.304E-06  Plasmodium falciparum 3D7
  5jwb-assembly1_H  TM=9.647E-01  e=4.802E-06  Plasmodium falciparum 3D7
  5jwc-assembly1_H  TM=9.689E-01  e=5.488E-06  Plasmodium falciparum 3D7
  5yjw-assembly1_A-2  TM=9.053E-01  e=1.952E-05  Saccharomyces cerevisiae S288C
  4g6h-assembly1_A  TM=8.929E-01  e=1.826E-05  Saccharomyces cerevisiae S288C

Radius of gyration: 13.66 Å; Cα contacts (8 Å, |Δi|>4): 89; chains: 1; bounding box: 25×29×42 Å

Mean predicted aligned error: 3.23 Å

Foldseek 3Di:
DVVVVVVVVVLQVVLLVVLLDPPDDLVRNLVSQEAEQEAQAPVSVVVLVVVCCCLQPPVCVVRVVSNVSHHYHYDHPDPDGHD

pLDDT: mean 93.2, std 5.58, range [63.38, 97.62]